Protein AF-A0A2U3CAV9-F1 (afdb_monomer_lite)

Sequence (91 aa):
MEWEFVRPLLPESLRGRKRLDDRTVLNGIVWKFRTGTAWRDVPERYGSWHTLHTRFRRWALDGTFERMLRAAQTRADAAGDMNRAVRLPRR

Radius of gyration: 17.59 Å; chains: 1; bounding box: 49×28×48 Å

Foldseek 3Di:
DVCVLLVVLDDDDPDDDPDQDVVLLVVQLVVCVVVVDDLCPRDCSSPHSVSSVVSVVVCVVVCSVVSVVVSVVVVVVVVVVVVVVPDDDDD

Secondary structure (DSSP, 8-state):
-HHHHHGGGSPP--SSS-PPPHHHHHHHHHHHHHHT--GGGS-GGG--HHHHHHHHHHHHHTTHHHHHHHHHHHHHHHHHHHHHT--PPP-

pLDDT: mean 82.11, std 16.79, range [46.31, 96.5]

Structure (mmCIF, N/CA/C/O backbone):
data_AF-A0A2U3CAV9-F1
#
_entry.id   AF-A0A2U3CAV9-F1
#
loop_
_atom_site.group_PDB
_atom_site.id
_atom_site.type_symbol
_atom_site.label_atom_id
_atom_site.label_alt_id
_atom_site.label_comp_id
_atom_site.label_asym_id
_atom_site.lab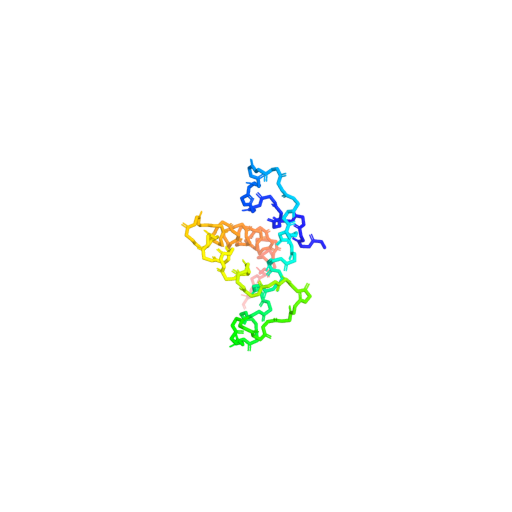el_entity_id
_atom_site.label_seq_id
_atom_site.pdbx_PDB_ins_code
_atom_site.Cartn_x
_atom_site.Cartn_y
_atom_site.Cartn_z
_atom_site.occupancy
_atom_site.B_iso_or_equiv
_atom_site.auth_seq_id
_atom_site.auth_comp_id
_atom_site.auth_asym_id
_atom_site.auth_atom_id
_atom_site.pdbx_PDB_model_num
ATOM 1 N N . MET A 1 1 ? -15.527 8.473 -4.186 1.00 53.09 1 MET A N 1
ATOM 2 C CA . MET A 1 1 ? -15.339 9.303 -2.977 1.00 53.09 1 MET A CA 1
ATOM 3 C C . MET A 1 1 ? -14.265 8.735 -2.042 1.00 53.09 1 MET A C 1
ATOM 5 O O . MET A 1 1 ? -13.540 9.522 -1.460 1.00 53.09 1 MET A O 1
ATOM 9 N N . GLU A 1 2 ? -14.070 7.410 -1.960 1.00 74.31 2 GLU A N 1
ATOM 10 C CA . GLU A 1 2 ? -13.032 6.791 -1.100 1.00 74.31 2 GLU A CA 1
ATOM 11 C C . GLU A 1 2 ? -11.585 7.227 -1.384 1.00 74.31 2 GLU A C 1
ATOM 13 O O . GLU A 1 2 ? -10.770 7.282 -0.469 1.00 74.31 2 GLU A O 1
ATOM 18 N N . TRP A 1 3 ? -11.249 7.571 -2.632 1.00 81.88 3 TRP A N 1
ATOM 19 C CA . TRP A 1 3 ? -9.870 7.928 -2.985 1.00 81.88 3 TRP A CA 1
ATOM 20 C C . TRP A 1 3 ? -9.346 9.170 -2.252 1.00 81.88 3 TRP A C 1
ATOM 22 O O . TRP A 1 3 ? -8.192 9.173 -1.842 1.00 81.88 3 TRP A O 1
ATOM 32 N N . GLU A 1 4 ? -10.183 10.186 -2.024 1.00 85.44 4 GLU A N 1
ATOM 33 C CA . GLU A 1 4 ? -9.765 11.411 -1.320 1.00 85.44 4 GLU A CA 1
ATOM 34 C C . GLU A 1 4 ? -9.354 11.143 0.133 1.00 85.44 4 GLU A C 1
ATOM 36 O O . GLU A 1 4 ? -8.510 11.845 0.676 1.00 85.44 4 GLU A O 1
ATOM 41 N N . PHE A 1 5 ? -9.899 10.093 0.749 1.00 85.25 5 PHE A N 1
ATOM 42 C CA . PHE A 1 5 ? -9.523 9.679 2.097 1.00 85.25 5 PHE A CA 1
ATOM 43 C C . PHE A 1 5 ? -8.174 8.950 2.128 1.00 85.25 5 PHE A C 1
ATOM 45 O O . PHE A 1 5 ? -7.373 9.148 3.038 1.00 85.25 5 PHE A O 1
ATOM 52 N N . VAL A 1 6 ? -7.908 8.112 1.124 1.00 85.19 6 VAL A N 1
ATOM 53 C CA . VAL A 1 6 ? -6.703 7.274 1.082 1.00 85.19 6 VAL A CA 1
ATOM 54 C C . VAL A 1 6 ? -5.491 8.028 0.534 1.00 85.19 6 VAL A C 1
ATOM 56 O O . VAL A 1 6 ? -4.375 7.815 1.006 1.00 85.19 6 VAL A O 1
ATOM 59 N N . ARG A 1 7 ? -5.700 8.933 -0.432 1.00 86.19 7 ARG A N 1
ATOM 60 C CA . ARG A 1 7 ? -4.644 9.720 -1.085 1.00 86.19 7 ARG A CA 1
ATOM 61 C C . ARG A 1 7 ? -3.641 10.362 -0.109 1.00 86.19 7 ARG A C 1
ATOM 63 O O . ARG A 1 7 ? -2.451 10.173 -0.339 1.00 86.19 7 ARG A O 1
ATOM 70 N N . PRO A 1 8 ? -4.049 11.071 0.964 1.00 87.31 8 PRO A N 1
ATOM 71 C CA . PRO A 1 8 ? -3.101 11.717 1.880 1.00 87.31 8 PRO A CA 1
ATOM 72 C C . PRO A 1 8 ? -2.310 10.741 2.766 1.00 87.31 8 PRO A C 1
ATOM 74 O O . PRO A 1 8 ? -1.337 11.142 3.393 1.00 87.31 8 PRO A O 1
ATOM 77 N N . LEU A 1 9 ? -2.714 9.469 2.850 1.00 86.81 9 LEU A N 1
ATOM 78 C CA . LEU A 1 9 ? -2.047 8.455 3.679 1.00 86.81 9 LEU A CA 1
ATOM 79 C C . LEU A 1 9 ? -0.922 7.733 2.930 1.00 86.81 9 LEU A C 1
ATOM 81 O O . LEU A 1 9 ? -0.121 7.011 3.535 1.00 86.81 9 LEU A O 1
ATOM 85 N N . LEU A 1 10 ? -0.884 7.908 1.610 1.00 84.12 10 LEU A N 1
ATOM 86 C CA . LEU A 1 10 ? 0.140 7.354 0.749 1.00 84.12 10 LEU A CA 1
ATOM 87 C C . LEU A 1 10 ? 1.430 8.171 0.859 1.00 84.12 10 LEU A C 1
ATOM 89 O O . LEU A 1 10 ? 1.379 9.396 0.957 1.00 84.12 10 LEU A O 1
ATOM 93 N N . PRO A 1 11 ? 2.600 7.514 0.827 1.00 80.56 11 PRO A N 1
ATOM 94 C CA . PRO A 1 11 ? 3.870 8.216 0.884 1.00 80.56 11 PRO A CA 1
ATOM 95 C C . PRO A 1 11 ? 4.036 9.099 -0.352 1.00 80.56 11 PRO A C 1
ATOM 97 O O . PRO A 1 1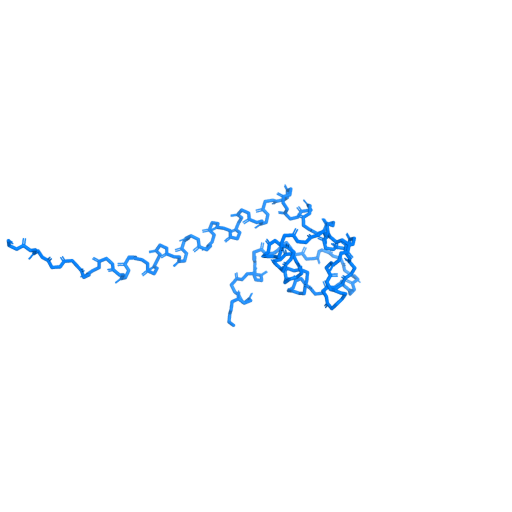1 ? 3.858 8.636 -1.484 1.00 80.56 11 PRO A O 1
ATOM 100 N N . GLU A 1 12 ? 4.421 10.352 -0.125 1.00 69.81 12 GLU A N 1
ATOM 101 C CA . GLU A 1 12 ? 4.627 11.328 -1.185 1.00 69.81 12 GLU A CA 1
ATOM 102 C C . GLU A 1 12 ? 5.749 10.874 -2.130 1.00 69.81 12 GLU A C 1
ATOM 104 O O . GLU A 1 12 ? 6.826 10.421 -1.723 1.00 69.81 12 GLU A O 1
ATOM 109 N N . SER A 1 13 ? 5.483 10.936 -3.433 1.00 62.31 13 SER A N 1
ATOM 110 C CA . SER A 1 13 ? 6.444 10.514 -4.447 1.00 62.31 13 SER A CA 1
ATOM 111 C C . SER A 1 13 ? 7.559 11.554 -4.576 1.00 62.31 13 SER A C 1
ATOM 113 O O . SER A 1 13 ? 7.455 12.491 -5.360 1.00 62.31 13 SER A O 1
ATOM 115 N N . LEU A 1 14 ? 8.671 11.343 -3.871 1.00 54.50 14 LEU A N 1
ATOM 116 C CA . LEU A 1 14 ? 9.782 12.301 -3.804 1.00 54.50 14 LEU A CA 1
ATOM 117 C C . LEU A 1 14 ? 10.539 12.580 -5.125 1.00 54.50 14 LEU A C 1
ATOM 119 O O . LEU A 1 14 ? 11.453 13.398 -5.097 1.00 54.50 14 LEU A O 1
ATOM 123 N N . ARG A 1 15 ? 10.264 11.931 -6.278 1.00 47.62 15 ARG A N 1
ATOM 124 C CA . ARG A 1 15 ? 11.089 12.120 -7.504 1.00 47.62 15 ARG A CA 1
ATOM 125 C C . ARG A 1 15 ? 10.370 11.928 -8.856 1.00 47.62 15 ARG A C 1
ATOM 127 O O . ARG A 1 15 ? 10.084 10.801 -9.251 1.00 47.62 15 ARG A O 1
ATOM 134 N N . GLY A 1 16 ? 10.210 13.028 -9.602 1.00 47.22 16 GLY A N 1
ATOM 135 C CA . GLY A 1 16 ? 10.589 13.283 -11.015 1.00 47.22 16 GLY A CA 1
ATOM 136 C C . GLY A 1 16 ? 10.264 12.340 -12.194 1.00 47.22 16 GLY A C 1
ATOM 137 O O . GLY A 1 16 ? 10.439 12.769 -13.330 1.00 47.22 16 GLY A O 1
ATOM 138 N N . ARG A 1 17 ? 9.807 11.093 -12.021 1.00 48.16 17 ARG A N 1
ATOM 139 C CA . ARG A 1 17 ? 9.340 10.251 -13.147 1.00 48.16 17 ARG A CA 1
ATOM 140 C C . ARG A 1 17 ? 7.844 10.015 -13.042 1.00 48.16 17 ARG A C 1
ATOM 142 O O . ARG A 1 17 ? 7.344 9.766 -11.951 1.00 48.16 17 ARG A O 1
ATOM 149 N N . LYS A 1 18 ? 7.154 10.033 -14.187 1.00 53.66 18 LYS A N 1
ATOM 150 C CA . LYS A 1 18 ? 5.727 9.708 -14.325 1.00 53.66 18 LYS A CA 1
ATOM 151 C C . LYS A 1 18 ? 5.513 8.243 -13.908 1.00 53.66 18 LYS A C 1
ATOM 153 O O . LYS A 1 18 ? 5.659 7.327 -14.713 1.00 53.66 18 LYS A O 1
ATOM 158 N N . ARG A 1 19 ? 5.316 8.007 -12.609 1.00 63.09 19 ARG A N 1
ATOM 159 C CA . ARG A 1 19 ? 5.049 6.677 -12.047 1.00 63.09 19 ARG A CA 1
ATOM 160 C C . ARG A 1 19 ? 3.626 6.265 -12.414 1.00 63.09 19 ARG A C 1
ATOM 162 O O . ARG A 1 19 ? 2.778 7.119 -12.663 1.00 63.09 19 ARG A O 1
ATOM 169 N N . LEU A 1 20 ? 3.382 4.954 -12.426 1.00 69.00 20 LEU A N 1
ATOM 170 C CA . LEU A 1 20 ? 2.022 4.429 -12.422 1.00 69.00 20 LEU A CA 1
ATOM 171 C C . LEU A 1 20 ? 1.270 5.063 -11.248 1.00 69.00 20 LEU A C 1
ATOM 173 O O . LEU A 1 20 ? 1.812 5.133 -10.143 1.00 69.00 20 LEU A O 1
ATOM 177 N N . ASP A 1 21 ? 0.065 5.542 -11.521 1.00 85.06 21 ASP A N 1
ATOM 178 C CA . ASP A 1 21 ? -0.781 6.219 -10.550 1.00 85.06 21 ASP A CA 1
ATOM 179 C C . ASP A 1 21 ? -1.020 5.334 -9.310 1.00 85.06 21 ASP A C 1
ATOM 181 O O . ASP A 1 21 ? -1.312 4.139 -9.416 1.00 85.06 21 ASP A O 1
ATOM 185 N N . ASP A 1 22 ? -0.869 5.914 -8.116 1.00 87.56 22 ASP A N 1
ATOM 186 C CA . ASP A 1 22 ? -0.920 5.154 -6.865 1.00 87.56 22 ASP A CA 1
ATOM 187 C C . ASP A 1 22 ? -2.302 4.555 -6.602 1.00 87.56 22 ASP A C 1
ATOM 189 O O . ASP A 1 22 ? -2.401 3.493 -5.982 1.00 87.56 22 ASP A O 1
ATOM 193 N N . ARG A 1 23 ? -3.366 5.173 -7.128 1.00 89.19 23 ARG A N 1
ATOM 194 C CA . ARG A 1 23 ? -4.713 4.597 -7.074 1.00 89.19 23 ARG A CA 1
ATOM 195 C C . ARG A 1 23 ? -4.784 3.318 -7.894 1.00 89.19 23 ARG A C 1
ATOM 197 O O . ARG A 1 23 ? -5.350 2.328 -7.436 1.00 89.19 23 ARG A O 1
ATOM 204 N N . THR A 1 24 ? -4.184 3.314 -9.079 1.00 91.88 24 THR A N 1
ATOM 205 C CA . THR A 1 24 ? -4.092 2.133 -9.946 1.00 91.88 24 THR A CA 1
ATOM 206 C C . THR A 1 24 ? -3.326 0.999 -9.264 1.00 91.88 24 THR A C 1
ATOM 208 O O . THR A 1 24 ? -3.808 -0.136 -9.234 1.00 91.88 24 THR A O 1
ATOM 211 N N . VAL A 1 25 ? -2.188 1.313 -8.634 1.00 92.44 25 VAL A N 1
ATOM 212 C CA . VAL A 1 25 ? -1.399 0.343 -7.857 1.00 92.44 25 VAL A CA 1
ATOM 213 C C . VAL A 1 25 ? -2.210 -0.224 -6.693 1.00 92.44 25 VAL A C 1
ATOM 215 O O . VAL A 1 25 ? -2.282 -1.442 -6.524 1.00 92.44 25 VAL A O 1
ATOM 218 N N . LEU A 1 26 ? -2.834 0.646 -5.895 1.00 92.69 26 LEU A N 1
ATOM 219 C CA . LEU A 1 26 ? -3.622 0.229 -4.741 1.00 92.69 26 LEU A CA 1
ATOM 220 C C . LEU A 1 26 ? -4.798 -0.658 -5.164 1.00 92.69 26 LEU A C 1
ATOM 222 O O . LEU A 1 26 ? -5.010 -1.707 -4.562 1.00 92.69 26 LEU A O 1
ATOM 226 N N . ASN A 1 27 ? -5.502 -0.298 -6.239 1.00 94.06 27 ASN A N 1
ATOM 227 C CA . ASN A 1 27 ? -6.578 -1.115 -6.796 1.00 94.06 27 ASN A CA 1
ATOM 228 C C . ASN A 1 27 ? -6.084 -2.504 -7.226 1.00 94.06 27 ASN A C 1
ATOM 230 O O . ASN A 1 27 ? -6.769 -3.494 -6.975 1.00 94.06 27 ASN A O 1
ATOM 234 N N . GLY A 1 28 ? -4.895 -2.597 -7.831 1.00 95.62 28 GLY A N 1
ATOM 235 C CA . GLY A 1 28 ? -4.284 -3.878 -8.192 1.00 95.62 28 GLY A CA 1
ATOM 236 C C . GLY A 1 28 ? -3.949 -4.742 -6.978 1.00 95.62 28 GLY A C 1
ATOM 237 O O . GLY A 1 28 ? -4.233 -5.939 -6.967 1.00 95.62 28 GLY A O 1
ATOM 238 N N . ILE A 1 29 ? -3.406 -4.129 -5.925 1.00 95.25 29 ILE A N 1
ATOM 239 C CA . ILE A 1 29 ? -3.113 -4.803 -4.654 1.00 95.25 29 ILE A CA 1
ATOM 240 C C . ILE A 1 29 ? -4.409 -5.312 -4.008 1.00 95.25 29 ILE A C 1
ATOM 24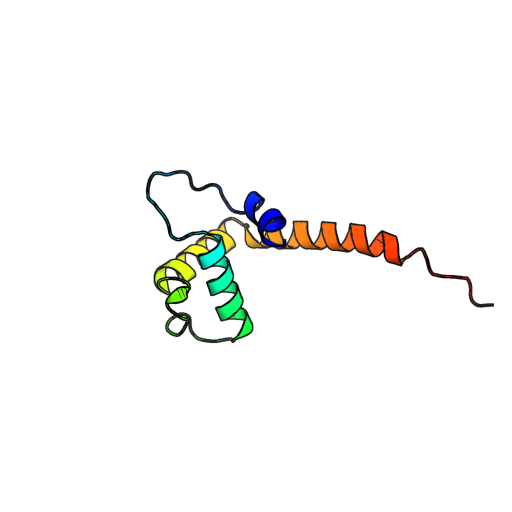2 O O . ILE A 1 29 ? -4.495 -6.488 -3.656 1.00 95.25 29 ILE A O 1
ATOM 246 N N . VAL A 1 30 ? -5.439 -4.467 -3.902 1.00 94.31 30 VAL A N 1
ATOM 247 C CA . VAL A 1 30 ? -6.750 -4.849 -3.351 1.00 94.31 30 VAL A CA 1
ATOM 248 C C . VAL A 1 30 ? -7.368 -5.986 -4.162 1.00 94.31 30 VAL A C 1
ATOM 250 O O . VAL A 1 30 ? -7.830 -6.968 -3.583 1.00 94.31 30 VAL A O 1
ATOM 253 N N . TRP A 1 31 ? -7.331 -5.904 -5.495 1.00 96.00 31 TRP A N 1
ATOM 254 C CA . TRP A 1 31 ? -7.834 -6.964 -6.367 1.00 96.00 31 TRP A CA 1
ATOM 255 C C . TRP A 1 31 ? -7.113 -8.293 -6.116 1.00 96.00 31 TRP A C 1
ATOM 257 O O . TRP A 1 31 ? -7.776 -9.318 -5.949 1.00 96.00 31 TRP A O 1
ATOM 267 N N . LYS A 1 32 ? -5.775 -8.274 -6.014 1.00 96.50 32 LYS A N 1
ATOM 268 C CA . LYS A 1 32 ? -4.962 -9.462 -5.711 1.00 96.50 32 LYS A CA 1
ATOM 269 C C . LYS A 1 32 ? -5.394 -10.117 -4.402 1.00 96.50 32 LYS A C 1
ATOM 271 O O . LYS A 1 32 ? -5.533 -11.334 -4.340 1.00 96.50 32 LYS A O 1
ATOM 276 N N . PHE A 1 33 ? -5.593 -9.334 -3.340 1.00 95.25 33 PHE A N 1
ATOM 277 C CA . PHE A 1 33 ? -5.971 -9.888 -2.035 1.00 95.25 33 PHE A CA 1
ATOM 278 C C . PHE A 1 33 ? -7.431 -10.337 -1.982 1.00 95.25 33 PHE A C 1
ATOM 280 O O . PHE A 1 33 ? -7.720 -11.339 -1.340 1.00 95.25 33 PHE A O 1
ATOM 287 N N . ARG A 1 34 ? -8.332 -9.666 -2.708 1.00 95.38 34 ARG A N 1
ATOM 288 C CA . ARG A 1 34 ? -9.742 -10.070 -2.807 1.00 95.38 34 ARG A CA 1
ATOM 289 C C . ARG A 1 34 ? -9.930 -11.388 -3.559 1.00 95.38 34 ARG A C 1
ATOM 291 O O . ARG A 1 34 ? -10.855 -12.130 -3.262 1.00 95.38 34 ARG A O 1
ATOM 298 N N . THR A 1 35 ? -9.092 -11.648 -4.558 1.00 96.06 35 THR A N 1
ATOM 299 C CA . THR A 1 35 ? -9.188 -12.836 -5.423 1.00 96.06 35 THR A CA 1
ATOM 300 C C . THR A 1 35 ? -8.284 -13.984 -4.986 1.00 96.06 35 THR A C 1
ATOM 302 O O . THR A 1 35 ? -8.451 -15.099 -5.465 1.00 96.06 35 THR A O 1
ATOM 3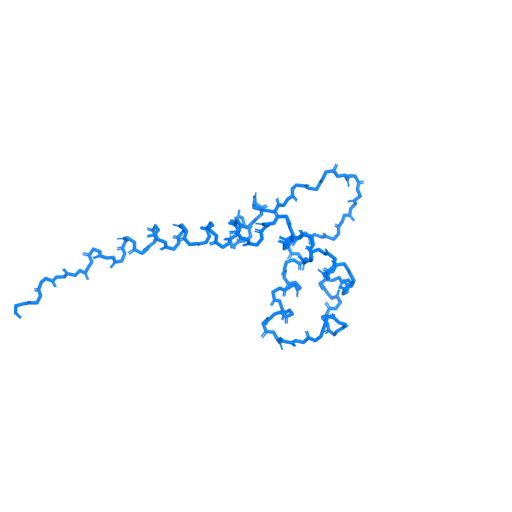05 N N . GLY A 1 36 ? -7.299 -13.725 -4.117 1.00 94.25 36 GLY A N 1
ATOM 306 C CA . GLY A 1 36 ? -6.316 -14.726 -3.689 1.00 94.25 36 GLY A CA 1
ATOM 307 C C . GLY A 1 36 ? -5.364 -15.184 -4.800 1.00 94.25 36 GLY A C 1
ATOM 308 O O . GLY A 1 36 ? -4.610 -16.132 -4.609 1.00 94.25 36 GLY A O 1
ATOM 309 N N . THR A 1 37 ? -5.386 -14.523 -5.957 1.00 93.75 37 THR A N 1
ATOM 310 C CA . THR A 1 37 ? -4.622 -14.925 -7.139 1.00 93.75 37 THR A CA 1
ATOM 311 C C . THR A 1 37 ? -3.123 -14.639 -6.971 1.00 93.75 37 THR A C 1
ATOM 313 O O . THR A 1 37 ? -2.712 -13.760 -6.198 1.00 93.75 37 THR A O 1
ATOM 316 N N . ALA A 1 38 ? -2.279 -15.384 -7.693 1.00 96.38 38 ALA A N 1
ATOM 317 C CA . ALA A 1 38 ? -0.850 -15.111 -7.734 1.00 96.38 38 ALA A CA 1
ATOM 318 C C . ALA A 1 38 ? -0.583 -13.720 -8.330 1.00 96.38 38 ALA A C 1
ATOM 320 O O . ALA A 1 38 ? -1.319 -13.231 -9.183 1.00 96.38 38 ALA A O 1
ATOM 321 N N . TRP A 1 39 ? 0.512 -13.077 -7.911 1.00 96.00 39 TRP A N 1
ATOM 322 C CA . TRP A 1 39 ? 0.868 -11.745 -8.417 1.00 96.00 39 TRP A CA 1
ATOM 323 C C . TRP A 1 39 ? 0.963 -11.700 -9.945 1.00 96.00 39 TRP A C 1
ATOM 325 O O . TRP A 1 39 ? 0.560 -10.709 -10.543 1.00 96.00 39 TRP A O 1
ATOM 335 N N . ARG A 1 40 ? 1.473 -12.772 -10.562 1.00 95.56 40 ARG A N 1
ATOM 336 C CA . ARG A 1 40 ? 1.686 -12.874 -12.011 1.00 95.56 40 ARG A CA 1
ATOM 337 C C . ARG A 1 40 ? 0.400 -12.815 -12.830 1.00 95.56 40 ARG A C 1
ATOM 339 O O . ARG A 1 40 ? 0.466 -12.351 -13.961 1.00 95.56 40 ARG A O 1
ATOM 346 N N . ASP A 1 41 ? -0.731 -13.199 -12.248 1.00 96.44 41 ASP A N 1
ATOM 347 C CA . ASP A 1 41 ? -2.013 -13.237 -12.958 1.00 96.44 41 ASP A CA 1
ATOM 348 C C . ASP A 1 41 ? -2.897 -12.028 -12.609 1.00 96.44 41 ASP A C 1
ATOM 350 O O . ASP A 1 41 ? -4.072 -11.966 -12.973 1.00 96.44 41 ASP A O 1
ATOM 354 N N . VAL A 1 42 ? -2.344 -11.035 -11.900 1.00 96.25 42 VAL A N 1
ATOM 355 C CA . VAL A 1 42 ? -3.038 -9.766 -11.681 1.00 96.25 42 VAL A CA 1
ATOM 356 C C . VAL A 1 42 ? -3.213 -9.055 -13.029 1.00 96.25 42 VAL A C 1
ATOM 358 O O . VAL A 1 42 ? -2.232 -8.891 -13.756 1.00 96.25 42 VAL A O 1
ATOM 361 N N . PRO A 1 43 ? -4.430 -8.587 -13.369 1.00 95.81 43 PRO A N 1
ATOM 362 C CA . PRO A 1 43 ? -4.694 -7.955 -14.652 1.00 95.81 43 PRO A CA 1
ATOM 363 C C . PRO A 1 43 ? -3.786 -6.759 -14.944 1.00 95.81 43 PRO A C 1
ATOM 365 O O . PRO A 1 43 ? -3.678 -5.836 -14.134 1.00 95.81 43 PRO A O 1
ATOM 368 N N . GLU A 1 44 ? -3.238 -6.722 -16.157 1.00 92.69 44 GLU A N 1
ATOM 369 C CA . GLU A 1 44 ? -2.273 -5.707 -16.601 1.00 92.69 44 GLU A CA 1
ATOM 370 C C . GLU A 1 44 ? -2.827 -4.272 -16.589 1.00 92.69 44 GLU A C 1
ATOM 372 O O . GLU A 1 44 ? -2.067 -3.312 -16.484 1.00 92.69 44 GLU A O 1
ATOM 377 N N . ARG A 1 45 ? -4.157 -4.098 -16.570 1.00 93.75 45 ARG A N 1
ATOM 378 C CA . ARG A 1 45 ? -4.804 -2.788 -16.346 1.00 93.75 45 ARG A CA 1
ATOM 379 C C . ARG A 1 45 ? -4.374 -2.106 -15.039 1.00 93.75 45 ARG A C 1
ATOM 381 O O . ARG A 1 45 ? -4.539 -0.899 -14.904 1.00 93.75 45 ARG A O 1
ATOM 388 N N . TYR A 1 46 ? -3.857 -2.868 -14.072 1.00 92.94 46 TYR A N 1
ATOM 389 C CA . TYR A 1 46 ? -3.301 -2.348 -12.821 1.00 92.94 46 TYR A CA 1
ATOM 390 C C . TYR A 1 46 ? -1.784 -2.109 -12.881 1.00 92.94 46 TYR A C 1
ATOM 392 O O . TYR A 1 46 ? -1.181 -1.733 -11.878 1.00 92.94 46 TYR A O 1
ATOM 400 N N . GLY A 1 47 ? -1.165 -2.313 -14.042 1.00 91.50 47 GLY A N 1
ATOM 401 C CA . GLY A 1 47 ? 0.274 -2.274 -14.262 1.00 91.50 47 GLY A CA 1
ATOM 402 C C . GLY A 1 47 ? 0.955 -3.629 -14.070 1.00 91.50 47 GLY A C 1
ATOM 403 O O . GLY A 1 47 ? 0.337 -4.634 -13.725 1.00 91.50 47 GLY A O 1
ATOM 404 N N . SER A 1 48 ? 2.272 -3.642 -14.288 1.00 94.38 48 SER A N 1
ATOM 405 C CA . SER A 1 48 ? 3.093 -4.847 -14.142 1.00 94.38 48 SER A CA 1
ATOM 406 C C . SER A 1 48 ? 3.024 -5.412 -12.722 1.00 94.38 48 SER A C 1
ATOM 408 O O . SER A 1 48 ? 3.205 -4.687 -11.735 1.00 94.38 48 SER A O 1
ATOM 410 N N . TRP A 1 49 ? 2.880 -6.735 -12.614 1.00 95.06 49 TRP A N 1
ATOM 411 C CA . TRP A 1 49 ? 2.890 -7.441 -11.333 1.00 95.06 49 TRP A CA 1
ATOM 412 C C . TRP A 1 49 ? 4.146 -7.153 -10.496 1.00 95.06 49 TRP A C 1
ATOM 414 O O . TRP A 1 49 ? 4.074 -7.111 -9.267 1.00 95.06 49 TRP A O 1
ATOM 424 N N . HIS A 1 50 ? 5.293 -6.895 -11.136 1.00 95.06 50 HIS A N 1
ATOM 425 C CA . HIS A 1 50 ? 6.540 -6.578 -10.438 1.00 95.06 50 HIS A CA 1
ATOM 426 C C . HIS A 1 50 ? 6.467 -5.211 -9.741 1.00 95.06 50 HIS A C 1
ATOM 428 O O . HIS A 1 50 ? 6.947 -5.042 -8.615 1.00 95.06 50 HIS A O 1
ATOM 434 N N . THR A 1 51 ? 5.813 -4.237 -10.381 1.00 92.75 51 THR A N 1
ATOM 435 C CA . THR A 1 51 ? 5.542 -2.914 -9.806 1.00 92.75 51 THR A CA 1
ATOM 436 C C . THR A 1 51 ? 4.583 -3.023 -8.628 1.00 92.75 51 THR A C 1
ATOM 438 O O . THR A 1 51 ? 4.870 -2.459 -7.570 1.00 92.75 51 THR A O 1
ATOM 441 N N . LEU A 1 52 ? 3.494 -3.784 -8.784 1.00 94.50 52 LEU A N 1
ATOM 442 C CA . LEU A 1 52 ? 2.510 -4.014 -7.725 1.00 94.50 52 LEU A CA 1
ATOM 443 C C . LEU A 1 52 ? 3.145 -4.676 -6.502 1.00 94.50 52 LEU A C 1
ATOM 445 O O . LEU A 1 52 ? 3.034 -4.155 -5.395 1.00 94.50 52 LEU A O 1
ATOM 449 N N . HIS A 1 53 ? 3.884 -5.767 -6.709 1.00 95.25 53 HIS A N 1
ATOM 450 C CA . HIS A 1 53 ? 4.556 -6.486 -5.632 1.00 95.25 53 HIS A CA 1
ATOM 451 C C . HIS A 1 53 ? 5.600 -5.610 -4.923 1.00 95.25 53 HIS A C 1
ATOM 453 O O . HIS A 1 53 ? 5.650 -5.560 -3.694 1.00 95.25 53 HIS A O 1
ATOM 459 N N . THR A 1 54 ? 6.405 -4.860 -5.683 1.00 94.56 54 THR A N 1
ATOM 460 C CA . THR A 1 54 ? 7.408 -3.945 -5.116 1.00 94.56 54 THR A CA 1
ATOM 461 C C . THR A 1 54 ? 6.759 -2.833 -4.292 1.00 94.56 54 THR A C 1
ATOM 463 O O . THR A 1 54 ? 7.251 -2.505 -3.212 1.00 94.56 54 THR A O 1
ATOM 466 N N . ARG A 1 55 ? 5.657 -2.242 -4.776 1.00 92.44 55 ARG A N 1
ATOM 467 C CA . ARG A 1 55 ? 4.928 -1.199 -4.038 1.00 92.44 55 ARG A CA 1
ATOM 468 C C . ARG A 1 55 ? 4.263 -1.756 -2.795 1.00 92.44 55 ARG A C 1
ATOM 470 O O . ARG A 1 55 ? 4.438 -1.162 -1.740 1.00 92.44 55 ARG A O 1
ATOM 477 N N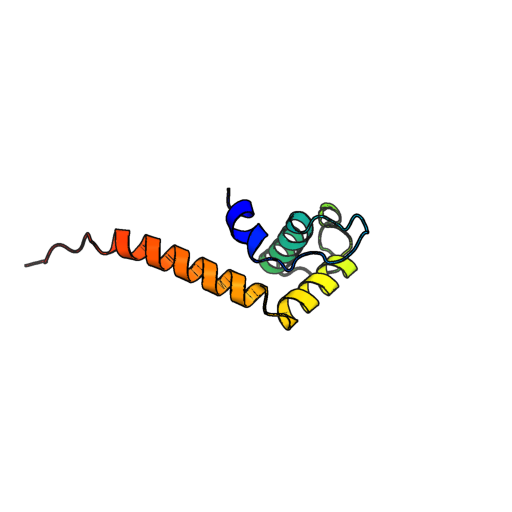 . PHE A 1 56 ? 3.615 -2.913 -2.903 1.00 95.06 56 PHE A N 1
ATOM 478 C CA . PHE A 1 56 ? 3.064 -3.626 -1.759 1.00 95.06 56 PHE A CA 1
ATOM 479 C C . PHE A 1 56 ? 4.123 -3.834 -0.672 1.00 95.06 56 PHE A C 1
ATOM 481 O O . PHE A 1 56 ? 3.915 -3.426 0.465 1.00 95.06 56 PHE A O 1
ATOM 488 N N . ARG A 1 57 ? 5.293 -4.389 -1.021 1.00 95.62 57 ARG A N 1
ATOM 489 C CA . ARG A 1 57 ? 6.368 -4.613 -0.043 1.00 95.62 57 ARG A CA 1
ATOM 490 C C . ARG A 1 57 ? 6.856 -3.317 0.598 1.00 95.62 57 ARG A C 1
ATOM 492 O O . ARG A 1 57 ? 7.036 -3.286 1.807 1.00 95.62 57 ARG A O 1
ATOM 499 N N . ARG A 1 58 ? 7.057 -2.251 -0.183 1.00 93.94 58 ARG A N 1
ATOM 500 C CA . ARG A 1 58 ? 7.485 -0.948 0.359 1.00 93.94 58 ARG A CA 1
ATOM 501 C C . ARG A 1 58 ? 6.454 -0.372 1.327 1.00 93.94 58 ARG A C 1
ATOM 503 O O . ARG A 1 58 ? 6.829 -0.017 2.432 1.00 93.94 58 ARG A O 1
ATOM 510 N N . TRP A 1 59 ? 5.182 -0.362 0.937 1.00 94.19 59 TRP A N 1
ATOM 511 C CA . TRP A 1 59 ? 4.079 0.148 1.756 1.00 94.19 59 TRP A CA 1
ATOM 512 C C . TRP A 1 59 ? 3.800 -0.678 3.012 1.00 94.19 59 TRP A C 1
ATOM 514 O O . TRP A 1 59 ? 3.321 -0.152 4.012 1.00 94.19 59 TRP A O 1
ATOM 524 N N . ALA A 1 60 ? 4.085 -1.978 2.971 1.00 94.56 60 ALA A N 1
ATOM 525 C CA . ALA A 1 60 ? 4.041 -2.812 4.163 1.00 94.56 60 ALA A CA 1
ATOM 526 C C . ALA A 1 60 ? 5.188 -2.463 5.120 1.00 94.56 60 ALA A C 1
ATOM 528 O O . ALA A 1 60 ? 4.954 -2.280 6.308 1.00 94.56 60 ALA A O 1
ATOM 529 N N . LEU A 1 61 ? 6.411 -2.321 4.600 1.00 95.12 61 LEU A N 1
ATOM 530 C CA . LEU A 1 61 ? 7.598 -2.033 5.410 1.00 95.12 61 LEU A CA 1
ATOM 531 C C . LEU A 1 61 ? 7.611 -0.615 5.993 1.00 95.12 61 LEU A C 1
ATOM 533 O O . LEU A 1 61 ? 8.107 -0.418 7.094 1.00 95.12 61 LEU A O 1
ATOM 537 N N . ASP A 1 62 ? 7.080 0.372 5.272 1.00 93.31 62 ASP A N 1
ATOM 538 C CA . ASP A 1 62 ? 7.023 1.768 5.725 1.00 93.31 62 ASP A CA 1
ATOM 539 C C . ASP A 1 62 ? 5.769 2.088 6.572 1.00 93.31 62 ASP A C 1
ATOM 541 O O . ASP A 1 62 ? 5.524 3.250 6.915 1.00 93.31 62 ASP A O 1
ATOM 545 N N . GLY A 1 63 ? 4.948 1.076 6.881 1.00 94.44 63 GLY A N 1
ATOM 546 C CA . GLY A 1 63 ? 3.742 1.203 7.701 1.00 94.44 63 GLY A CA 1
ATOM 547 C C . GLY A 1 63 ? 2.571 1.931 7.027 1.00 94.44 63 GLY A C 1
ATOM 548 O O . GLY A 1 63 ? 1.628 2.332 7.711 1.00 94.44 63 GLY A O 1
ATOM 549 N N . THR A 1 64 ? 2.591 2.126 5.704 1.00 93.31 64 THR A N 1
ATOM 550 C CA . THR A 1 64 ? 1.488 2.764 4.958 1.00 93.31 64 THR A CA 1
ATOM 551 C C . THR A 1 64 ? 0.155 2.063 5.198 1.00 93.31 64 THR A C 1
ATOM 553 O O . THR A 1 64 ? -0.836 2.727 5.504 1.00 93.31 64 THR A O 1
ATOM 556 N N . PHE A 1 65 ? 0.116 0.730 5.123 1.00 92.12 65 PHE A N 1
ATOM 557 C CA . PHE A 1 65 ? -1.133 -0.008 5.339 1.00 92.12 65 PHE A CA 1
ATOM 558 C C . PHE A 1 65 ? -1.655 0.120 6.770 1.00 92.12 65 PHE A C 1
ATOM 560 O O . PHE A 1 65 ? -2.860 0.228 6.977 1.00 92.12 65 PHE A O 1
ATOM 567 N N . GLU A 1 66 ? -0.766 0.184 7.758 1.00 93.56 66 GLU A N 1
ATOM 568 C CA . GLU A 1 66 ? -1.177 0.403 9.142 1.00 93.56 66 GLU A CA 1
ATOM 569 C C . GLU A 1 66 ? -1.763 1.801 9.354 1.00 93.56 66 GLU A C 1
ATOM 571 O O . GLU A 1 66 ? -2.745 1.953 10.077 1.00 93.56 66 GLU A O 1
ATOM 576 N N . ARG A 1 67 ? -1.190 2.832 8.715 1.00 93.44 67 ARG A N 1
ATOM 577 C CA . ARG A 1 67 ? -1.760 4.188 8.741 1.00 93.44 67 ARG A CA 1
ATOM 578 C C . ARG A 1 67 ? -3.147 4.218 8.106 1.00 93.44 67 ARG A C 1
ATOM 580 O O . ARG A 1 67 ? -4.046 4.830 8.673 1.00 93.44 67 ARG A O 1
ATOM 587 N N . MET A 1 68 ? -3.333 3.528 6.979 1.00 90.69 68 MET A N 1
ATOM 588 C CA . MET A 1 68 ? -4.648 3.380 6.344 1.00 90.69 68 MET A CA 1
ATOM 589 C C . MET A 1 68 ? -5.654 2.695 7.267 1.00 90.69 68 MET A C 1
ATOM 591 O O . MET A 1 68 ? -6.767 3.192 7.419 1.00 90.69 68 MET A O 1
ATOM 595 N N . LEU A 1 69 ? -5.256 1.597 7.915 1.00 90.12 69 LEU A N 1
ATOM 596 C CA . LEU A 1 69 ? -6.113 0.870 8.848 1.00 90.12 69 LEU A CA 1
ATOM 597 C C . LEU A 1 69 ? -6.503 1.737 10.050 1.00 90.12 69 LEU A C 1
ATOM 599 O O . LEU A 1 69 ? -7.684 1.833 10.371 1.00 90.12 69 LEU A O 1
ATOM 603 N N . ARG A 1 70 ? -5.532 2.414 10.679 1.00 92.31 70 ARG A N 1
ATOM 604 C CA . ARG A 1 70 ? -5.785 3.323 11.807 1.00 92.31 70 ARG A CA 1
ATOM 605 C C . ARG A 1 70 ? -6.752 4.438 11.419 1.00 92.31 70 ARG A C 1
ATOM 607 O O . ARG A 1 70 ? -7.731 4.660 12.121 1.00 92.31 70 ARG A O 1
ATOM 614 N N . ALA A 1 71 ? -6.526 5.088 10.278 1.00 90.50 71 ALA A N 1
ATOM 615 C CA . ALA A 1 71 ? -7.417 6.137 9.797 1.00 90.50 71 ALA A CA 1
ATOM 616 C C . ALA A 1 71 ? -8.837 5.604 9.537 1.00 90.50 71 ALA A C 1
ATOM 618 O O . ALA A 1 71 ? -9.820 6.263 9.882 1.00 90.50 71 ALA A O 1
ATOM 619 N N . ALA A 1 72 ? -8.958 4.422 8.922 1.00 88.06 72 ALA A N 1
ATOM 620 C CA . ALA A 1 72 ? -10.251 3.798 8.653 1.00 88.06 72 ALA A CA 1
ATOM 621 C C . ALA A 1 72 ? -10.998 3.461 9.951 1.00 88.06 72 ALA A C 1
ATOM 623 O O . ALA A 1 72 ? -12.196 3.726 10.037 1.00 88.06 72 AL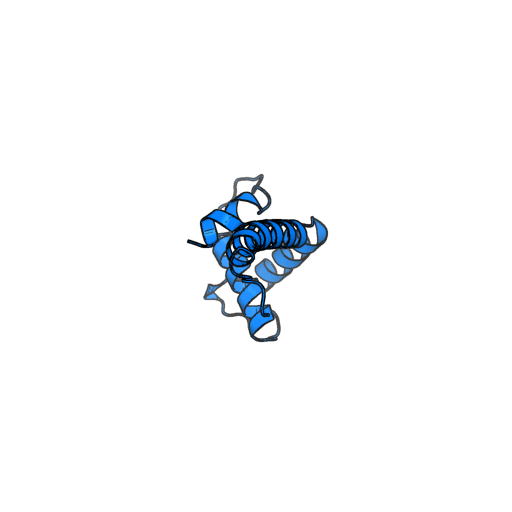A A O 1
ATOM 624 N N . GLN A 1 73 ? -10.289 2.960 10.968 1.00 88.31 73 GLN A N 1
ATOM 625 C CA . GLN A 1 73 ? -10.856 2.692 12.288 1.00 88.31 73 GLN A CA 1
ATOM 626 C C . GLN A 1 73 ? -11.349 3.981 12.953 1.00 88.31 73 GLN A C 1
ATOM 628 O O . GLN A 1 73 ? -12.509 4.045 13.333 1.00 88.31 73 GLN A O 1
ATOM 633 N N . THR A 1 74 ? -10.545 5.051 12.975 1.00 88.75 74 THR A N 1
ATOM 634 C CA . THR A 1 74 ? -10.970 6.356 13.517 1.00 88.75 74 THR A CA 1
ATOM 635 C C . THR A 1 74 ? -12.226 6.893 12.826 1.00 88.75 74 THR A C 1
ATOM 637 O O . THR A 1 74 ? -13.124 7.423 13.478 1.00 88.75 74 THR A O 1
ATOM 640 N N . ARG A 1 75 ? -12.325 6.741 11.498 1.00 84.75 75 ARG A N 1
ATOM 641 C CA . ARG A 1 75 ? -13.525 7.131 10.745 1.00 84.75 75 ARG A CA 1
ATOM 642 C C . ARG A 1 75 ? -14.738 6.276 11.123 1.00 84.75 75 ARG A C 1
ATOM 644 O O . ARG A 1 75 ? -15.841 6.810 11.218 1.00 84.75 75 ARG A O 1
ATOM 651 N N . ALA A 1 76 ? -14.545 4.970 11.298 1.00 82.62 76 ALA A N 1
ATOM 652 C CA . ALA A 1 76 ? -15.601 4.049 11.702 1.00 82.62 76 ALA A CA 1
ATOM 653 C C . ALA A 1 76 ? -16.072 4.320 13.137 1.00 82.62 76 ALA A C 1
ATOM 655 O O . ALA A 1 76 ? -17.274 4.316 13.371 1.00 82.62 76 ALA A O 1
ATOM 656 N N . ASP A 1 77 ? -15.162 4.632 14.059 1.00 81.56 77 ASP A N 1
ATOM 657 C CA . ASP A 1 77 ? -15.481 4.975 15.447 1.00 81.56 77 ASP A CA 1
ATOM 658 C C . ASP A 1 77 ? -16.293 6.276 15.515 1.00 81.56 77 ASP A C 1
ATOM 660 O O . ASP A 1 77 ? -17.348 6.313 16.144 1.00 81.56 77 ASP A O 1
ATOM 664 N N . ALA A 1 78 ? -15.887 7.309 14.767 1.00 76.94 78 ALA A N 1
ATOM 665 C CA . ALA A 1 78 ? -16.639 8.563 14.660 1.00 76.94 78 ALA A CA 1
ATOM 666 C C . ALA A 1 78 ? -18.050 8.373 14.064 1.00 76.94 78 ALA A C 1
ATOM 668 O O . ALA A 1 78 ? -18.987 9.081 14.429 1.00 76.94 78 ALA A O 1
ATOM 669 N N . ALA A 1 79 ? -18.221 7.410 13.152 1.00 71.88 79 ALA A N 1
ATOM 670 C CA . ALA A 1 79 ? -19.532 7.046 12.612 1.00 71.88 79 ALA A CA 1
ATOM 671 C C . ALA A 1 79 ? -20.336 6.136 13.565 1.00 71.88 79 ALA A C 1
ATOM 673 O O . ALA A 1 79 ? -21.564 6.202 13.602 1.00 71.88 79 ALA A O 1
ATOM 674 N N . GLY A 1 80 ? -19.655 5.293 14.343 1.00 59.19 80 GLY A N 1
ATOM 675 C CA . GLY A 1 80 ? -20.231 4.356 15.307 1.00 59.19 80 GLY A CA 1
ATOM 676 C C . GLY A 1 80 ? -20.742 5.029 16.580 1.00 59.19 80 GLY A C 1
ATOM 677 O O . GLY A 1 80 ? -21.783 4.618 17.096 1.00 59.19 80 GLY A O 1
ATOM 678 N N . ASP A 1 81 ? -20.096 6.108 17.032 1.00 55.00 81 ASP A N 1
ATOM 679 C CA . ASP A 1 81 ? -20.610 6.967 18.111 1.00 55.00 81 ASP A CA 1
ATOM 680 C C . ASP A 1 81 ? -21.975 7.572 17.751 1.00 55.00 81 ASP A C 1
ATOM 682 O O . ASP A 1 81 ? -22.864 7.680 18.596 1.00 55.00 81 ASP A O 1
ATOM 686 N N . MET A 1 82 ? -22.201 7.858 16.467 1.00 47.00 82 MET A N 1
ATOM 687 C CA . MET A 1 82 ? -23.487 8.345 15.967 1.00 47.00 82 MET A CA 1
ATOM 688 C C . MET A 1 82 ? -24.587 7.266 16.008 1.00 47.00 82 MET A C 1
ATOM 690 O O . MET A 1 82 ? -25.760 7.587 16.186 1.00 47.00 82 MET A O 1
ATOM 694 N N . ASN A 1 83 ? -24.226 5.981 15.907 1.00 52.38 83 ASN A N 1
ATOM 695 C CA . ASN A 1 83 ? -25.170 4.855 15.948 1.00 52.38 83 ASN A CA 1
ATOM 696 C C . ASN A 1 83 ? -25.467 4.358 17.383 1.00 52.38 83 ASN A C 1
ATOM 698 O O . ASN A 1 83 ? -26.450 3.655 17.612 1.00 52.38 83 ASN A O 1
ATOM 702 N N . ARG A 1 84 ? -24.646 4.727 18.378 1.00 47.88 84 ARG A N 1
ATOM 703 C CA . ARG A 1 84 ? -24.823 4.327 19.790 1.00 47.88 84 ARG A CA 1
ATOM 704 C C . ARG A 1 84 ? -25.939 5.096 20.510 1.00 47.88 84 ARG A C 1
ATOM 706 O O . ARG A 1 84 ? -26.458 4.605 21.512 1.00 47.88 84 ARG A O 1
ATOM 713 N N . ALA A 1 85 ? -26.348 6.257 19.995 1.00 50.09 85 ALA A N 1
ATOM 714 C CA . ALA A 1 85 ? -27.383 7.099 20.601 1.00 50.09 85 ALA A CA 1
ATOM 715 C C . ALA A 1 85 ? -28.814 6.516 20.522 1.00 50.09 85 ALA A C 1
ATOM 717 O O . ALA A 1 85 ? -29.730 7.065 21.129 1.00 50.09 85 ALA A O 1
ATOM 718 N N . VAL A 1 86 ? -29.023 5.376 19.851 1.00 57.09 86 VAL A N 1
ATOM 719 C CA . VAL A 1 86 ? -30.301 4.643 19.865 1.00 57.09 86 VAL A CA 1
ATOM 720 C C . VAL A 1 86 ? -30.156 3.365 20.689 1.00 57.09 86 VAL A C 1
ATOM 722 O O . VAL A 1 86 ? -30.176 2.244 20.186 1.00 57.09 86 VAL A O 1
ATOM 725 N N . ARG A 1 87 ? -30.024 3.520 22.006 1.00 46.31 87 ARG A N 1
ATOM 726 C CA . ARG A 1 87 ? -30.327 2.436 22.948 1.00 46.31 87 ARG A CA 1
ATOM 727 C C . ARG A 1 87 ? -31.298 2.963 23.995 1.00 46.31 87 ARG A C 1
ATOM 729 O O . ARG A 1 87 ? -30.906 3.415 25.063 1.00 46.31 87 ARG A O 1
ATOM 736 N N . LEU A 1 88 ? -32.584 2.938 23.644 1.00 58.38 88 LEU A N 1
ATOM 737 C CA . LEU A 1 88 ? -33.667 3.128 24.605 1.00 58.38 88 LEU A CA 1
ATOM 738 C C . LEU A 1 88 ? -33.594 2.023 25.675 1.00 58.38 88 LEU A C 1
ATOM 740 O O . LEU A 1 88 ? -33.329 0.865 25.327 1.00 58.38 88 LEU A O 1
ATOM 744 N N . PRO A 1 89 ? -33.839 2.346 26.956 1.00 49.75 89 PRO A N 1
ATOM 745 C CA . PRO A 1 89 ? -33.866 1.351 28.016 1.00 49.75 89 PRO A CA 1
ATOM 746 C C . PRO A 1 89 ? -35.066 0.424 27.797 1.00 49.75 89 PRO A C 1
ATOM 748 O O . PRO A 1 89 ? -36.213 0.870 27.737 1.00 49.75 89 PRO A O 1
ATOM 751 N N . ARG A 1 90 ? -34.804 -0.878 27.655 1.00 46.44 90 ARG A N 1
ATOM 752 C CA . ARG A 1 90 ? -35.853 -1.896 27.751 1.00 46.44 90 ARG A CA 1
ATOM 753 C C . ARG A 1 90 ? -36.167 -2.088 29.235 1.00 46.44 90 ARG A C 1
ATOM 755 O O . ARG A 1 90 ? -35.254 -2.371 30.008 1.00 46.44 90 ARG A O 1
ATOM 762 N N . ARG A 1 91 ? -37.432 -1.837 29.587 1.00 55.53 91 ARG A N 1
ATOM 763 C CA . ARG A 1 91 ? -38.060 -2.244 30.849 1.00 55.53 91 ARG A CA 1
ATOM 764 C C . ARG A 1 91 ? -37.994 -3.754 31.034 1.00 55.53 91 ARG A C 1
ATOM 766 O O . ARG A 1 91 ? -37.990 -4.455 29.996 1.00 55.53 91 ARG A O 1
#